Protein AF-A0A1F5NLD8-F1 (afdb_monomer_lite)

Sequence (126 aa):
MIRAGNQVPNFEAMVEAAIRLLNARVSGWVRRINVEKLDQSASGYCVLCQATGKRNFGGAMIAAGISYEQAKALAFLLVCHGSSARAERLFDLLNQIWKRKISEQLAEEQKNMDRAVQRIMRYGEV

Foldseek 3Di:
DDPPPPDDPPLLVLQVVLVVLLVVQQPPLLVQQPLVQAFLVDACRQSLNSSQVHRGDVVSCVSSVHDPVSCCSSVSDDDDDDPDPVVVVSRVVSSVSNSVVSVVVVVVVVVVVVVVVVVCVVVVPD

pLDDT: mean 86.51, std 15.12, range [35.0, 97.69]

Organism: NCBI:txid1817824

Structure (mmCIF, N/CA/C/O backbone):
data_AF-A0A1F5NLD8-F1
#
_entry.id   AF-A0A1F5NLD8-F1
#
loop_
_atom_site.group_PDB
_atom_site.id
_atom_site.type_symbol
_atom_site.label_atom_id
_atom_site.label_alt_id
_atom_site.label_comp_id
_atom_site.label_asym_id
_atom_site.label_entity_id
_atom_site.label_seq_id
_atom_site.pdbx_PDB_ins_code
_atom_site.Cartn_x
_atom_site.Cartn_y
_atom_site.Cartn_z
_atom_site.occupancy
_atom_site.B_iso_or_equiv
_atom_site.auth_seq_id
_atom_site.auth_comp_id
_atom_site.auth_asym_id
_atom_site.auth_atom_id
_atom_site.pdbx_PDB_model_num
ATOM 1 N N . MET A 1 1 ? 5.890 15.250 -34.529 1.00 35.00 1 MET A N 1
ATOM 2 C CA . MET A 1 1 ? 6.768 14.389 -33.707 1.00 35.00 1 MET A CA 1
ATOM 3 C C . MET A 1 1 ? 6.867 15.023 -32.320 1.00 35.00 1 MET A C 1
ATOM 5 O O . MET A 1 1 ? 7.678 15.915 -32.114 1.00 35.00 1 MET A O 1
ATOM 9 N N . ILE A 1 2 ? 5.951 14.691 -31.407 1.00 36.62 2 ILE A N 1
ATOM 10 C CA . ILE A 1 2 ? 5.959 15.267 -30.053 1.00 36.62 2 ILE A CA 1
ATOM 11 C C . ILE A 1 2 ? 7.006 14.493 -29.254 1.00 36.62 2 ILE A C 1
ATOM 13 O O . ILE A 1 2 ? 6.882 13.282 -29.083 1.00 36.62 2 ILE A O 1
ATOM 17 N N . ARG A 1 3 ? 8.068 15.176 -28.816 1.00 38.75 3 ARG A N 1
ATOM 18 C CA . ARG A 1 3 ? 9.048 14.619 -27.877 1.00 38.75 3 ARG A CA 1
ATOM 19 C C . ARG A 1 3 ? 8.288 14.227 -26.610 1.00 38.75 3 ARG A C 1
ATOM 21 O O . ARG A 1 3 ? 7.724 15.103 -25.960 1.00 38.75 3 ARG A O 1
ATOM 28 N N . ALA A 1 4 ? 8.265 12.937 -26.275 1.00 40.69 4 ALA A N 1
ATOM 29 C CA . ALA A 1 4 ? 7.809 12.451 -24.978 1.00 40.69 4 ALA A CA 1
ATOM 30 C C . ALA A 1 4 ? 8.764 13.000 -23.907 1.00 40.69 4 ALA A C 1
ATOM 32 O O . ALA A 1 4 ? 9.783 12.398 -23.573 1.00 40.69 4 ALA A O 1
ATOM 33 N N . GLY A 1 5 ? 8.494 14.228 -23.465 1.00 39.69 5 GLY A N 1
ATOM 34 C CA . GLY A 1 5 ? 9.195 14.864 -22.366 1.00 39.69 5 GLY A CA 1
ATOM 35 C C . GLY A 1 5 ? 9.040 14.008 -21.116 1.00 39.69 5 GLY A C 1
ATOM 36 O O . GLY A 1 5 ? 7.973 13.453 -20.871 1.00 39.69 5 GLY A O 1
ATOM 37 N N . ASN A 1 6 ? 10.128 13.904 -20.355 1.00 45.44 6 ASN A N 1
ATOM 38 C CA . ASN A 1 6 ? 10.239 13.249 -19.054 1.00 45.44 6 ASN A CA 1
ATOM 39 C C . ASN A 1 6 ? 9.191 13.774 -18.047 1.00 45.44 6 ASN A C 1
ATOM 41 O O . ASN A 1 6 ? 9.539 14.527 -17.140 1.00 45.44 6 ASN A O 1
ATOM 45 N N . GLN A 1 7 ? 7.920 13.399 -18.169 1.00 50.81 7 GLN A N 1
ATOM 46 C CA . GLN A 1 7 ? 6.963 13.609 -17.091 1.00 50.81 7 GLN A CA 1
ATOM 47 C C . GLN A 1 7 ? 7.243 12.558 -16.022 1.00 50.81 7 GLN A C 1
ATOM 49 O O . GLN A 1 7 ? 7.068 11.359 -16.237 1.00 50.81 7 GLN A O 1
ATOM 54 N N . VAL A 1 8 ? 7.747 13.015 -14.876 1.00 62.41 8 VAL A N 1
ATOM 55 C CA . VAL A 1 8 ? 7.747 12.207 -13.657 1.00 62.41 8 VAL A CA 1
ATOM 56 C C . VAL A 1 8 ? 6.275 11.919 -13.339 1.00 62.41 8 VAL A C 1
ATOM 58 O O . VAL A 1 8 ? 5.492 12.872 -13.298 1.00 62.41 8 VAL A O 1
ATOM 61 N N . PRO A 1 9 ? 5.863 10.648 -13.170 1.00 72.69 9 PRO A N 1
ATOM 62 C CA . PRO A 1 9 ? 4.484 10.328 -12.830 1.00 72.69 9 PRO A CA 1
ATOM 63 C C . PRO A 1 9 ? 4.056 11.099 -11.580 1.00 72.69 9 PRO A C 1
ATOM 65 O O . PRO A 1 9 ? 4.841 11.239 -10.640 1.00 72.69 9 PRO A O 1
ATOM 68 N N . ASN A 1 10 ? 2.816 11.589 -11.553 1.00 89.00 10 ASN A N 1
ATOM 69 C CA . ASN A 1 10 ? 2.267 12.214 -10.353 1.00 89.00 10 ASN A CA 1
ATOM 70 C C . ASN A 1 10 ? 1.957 11.126 -9.312 1.00 89.00 10 ASN A C 1
ATOM 72 O O . ASN A 1 10 ? 0.818 10.672 -9.185 1.00 89.00 10 ASN A O 1
ATOM 76 N N . PHE A 1 11 ? 2.994 10.683 -8.598 1.00 92.31 11 PHE A N 1
ATOM 77 C CA . PHE A 1 11 ? 2.895 9.592 -7.634 1.00 92.31 11 PHE A CA 1
ATOM 78 C C . PHE A 1 11 ? 1.908 9.876 -6.512 1.00 92.31 11 PHE A C 1
ATOM 80 O O . PHE A 1 11 ? 1.235 8.950 -6.084 1.00 92.31 11 PHE A O 1
ATOM 87 N N . GLU A 1 12 ? 1.756 11.127 -6.082 1.00 95.06 12 GLU A N 1
ATOM 88 C CA . GLU A 1 12 ? 0.760 11.495 -5.070 1.00 95.06 12 GLU A CA 1
ATOM 89 C C . GLU A 1 12 ? -0.655 11.123 -5.523 1.00 95.06 12 GLU A C 1
ATOM 91 O O . GLU A 1 12 ? -1.344 10.359 -4.849 1.00 95.06 12 GLU A O 1
ATOM 96 N N . ALA A 1 13 ? -1.064 11.571 -6.714 1.00 94.81 13 ALA A N 1
ATOM 97 C CA . ALA A 1 13 ? -2.394 11.276 -7.245 1.00 94.81 13 ALA A CA 1
ATOM 98 C C . ALA A 1 13 ? -2.611 9.770 -7.484 1.00 94.81 13 ALA A C 1
ATOM 100 O O . ALA A 1 13 ? -3.704 9.245 -7.248 1.00 94.81 13 ALA A O 1
ATOM 101 N N . MET A 1 14 ? -1.569 9.064 -7.934 1.00 96.00 14 MET A N 1
ATOM 102 C CA . MET A 1 14 ? -1.611 7.614 -8.143 1.00 96.00 14 MET A CA 1
ATOM 103 C C . MET A 1 14 ? -1.766 6.862 -6.816 1.00 96.00 14 MET A C 1
ATOM 105 O O . MET A 1 14 ? -2.633 5.997 -6.708 1.00 96.00 14 MET A O 1
ATOM 109 N N . VAL A 1 15 ? -0.984 7.227 -5.795 1.00 97.19 15 VAL A N 1
ATOM 110 C CA . VAL A 1 15 ? -1.065 6.651 -4.445 1.00 97.19 15 VAL A CA 1
ATOM 111 C C . VAL A 1 15 ? -2.425 6.942 -3.813 1.00 97.19 15 VAL A C 1
ATOM 113 O O . VAL A 1 15 ? -3.035 6.054 -3.227 1.00 97.19 15 VAL A O 1
ATOM 116 N N . GLU A 1 16 ? -2.973 8.142 -3.982 1.00 97.12 16 GLU A N 1
ATOM 117 C CA . GLU A 1 16 ? -4.323 8.458 -3.508 1.00 97.12 16 GLU A CA 1
ATOM 118 C C . GLU A 1 16 ? -5.400 7.601 -4.187 1.00 97.12 16 GLU A C 1
ATOM 120 O O . GLU A 1 16 ? -6.331 7.130 -3.529 1.00 97.12 16 GLU A O 1
ATOM 125 N N . ALA A 1 17 ? -5.281 7.352 -5.494 1.00 97.69 17 ALA A N 1
ATOM 126 C CA . ALA A 1 17 ? -6.169 6.430 -6.199 1.00 97.69 17 ALA A CA 1
ATOM 127 C C . ALA A 1 17 ? -6.016 4.986 -5.697 1.00 97.69 17 ALA A C 1
ATOM 129 O O . ALA A 1 17 ? -7.010 4.278 -5.520 1.00 97.69 17 ALA A O 1
ATOM 130 N N . ALA A 1 18 ? -4.786 4.568 -5.413 1.00 97.38 18 ALA A N 1
ATOM 131 C CA . ALA A 1 18 ? -4.461 3.254 -4.880 1.00 97.38 18 ALA A CA 1
ATOM 132 C C . ALA A 1 18 ? -5.060 3.037 -3.485 1.00 97.38 18 ALA A C 1
ATOM 134 O O . ALA A 1 18 ? -5.674 2.005 -3.220 1.00 97.38 18 ALA A O 1
ATOM 135 N N . ILE A 1 19 ? -4.963 4.048 -2.624 1.00 97.69 19 ILE A N 1
ATOM 136 C CA . ILE A 1 19 ? -5.585 4.078 -1.301 1.00 97.69 19 ILE A CA 1
ATOM 137 C C . ILE A 1 19 ? -7.105 3.949 -1.406 1.00 97.69 19 ILE A C 1
ATOM 139 O O . ILE A 1 19 ? -7.696 3.144 -0.689 1.00 97.69 19 ILE A O 1
ATOM 143 N N . ARG A 1 20 ? -7.753 4.689 -2.319 1.00 97.12 20 ARG A N 1
ATOM 144 C CA . ARG A 1 20 ? -9.203 4.558 -2.550 1.00 97.12 20 ARG A CA 1
ATOM 145 C C . ARG A 1 20 ? -9.583 3.127 -2.934 1.00 97.12 20 ARG A C 1
ATOM 147 O O . ARG A 1 20 ? -10.562 2.599 -2.412 1.00 97.12 20 ARG A O 1
ATOM 154 N N . LEU A 1 21 ? -8.793 2.483 -3.794 1.00 96.44 21 LEU A N 1
ATOM 155 C CA . LEU A 1 21 ? -9.008 1.085 -4.164 1.00 96.44 21 LEU A CA 1
ATOM 156 C C . LEU A 1 21 ? -8.842 0.140 -2.967 1.00 96.44 21 LEU A C 1
ATOM 158 O O . LEU A 1 21 ? -9.687 -0.730 -2.764 1.00 96.44 21 LEU A O 1
ATOM 162 N N . LEU A 1 22 ? -7.788 0.302 -2.165 1.00 96.56 22 LEU A N 1
ATOM 163 C CA . LEU A 1 22 ? -7.555 -0.553 -0.999 1.00 96.56 22 LEU A CA 1
ATOM 164 C C . LEU A 1 22 ? -8.628 -0.367 0.074 1.00 96.56 22 LEU A C 1
ATOM 166 O O . LEU A 1 22 ? -9.111 -1.359 0.609 1.00 96.56 22 LEU A O 1
ATOM 170 N N . ASN A 1 23 ? -9.079 0.863 0.320 1.00 95.44 23 ASN A N 1
ATOM 171 C CA . ASN A 1 23 ? -10.196 1.134 1.226 1.00 95.44 23 ASN A CA 1
ATOM 172 C C . ASN A 1 23 ? -11.481 0.420 0.782 1.00 95.44 23 ASN A C 1
ATOM 174 O O . ASN A 1 23 ? -12.230 -0.068 1.623 1.00 95.44 23 ASN A O 1
ATOM 178 N N . ALA A 1 24 ? -11.719 0.322 -0.529 1.00 94.69 24 ALA A N 1
ATOM 179 C CA . ALA A 1 24 ? -12.892 -0.355 -1.073 1.00 94.69 24 ALA A CA 1
ATOM 180 C C . ALA A 1 24 ? -12.773 -1.890 -1.077 1.00 94.69 24 ALA A C 1
ATOM 182 O O . ALA A 1 24 ? -13.790 -2.578 -1.027 1.00 94.69 24 ALA A O 1
ATOM 183 N N . ARG A 1 25 ? -11.556 -2.441 -1.184 1.00 93.31 25 ARG A N 1
ATOM 184 C CA . ARG A 1 25 ? -11.345 -3.878 -1.457 1.00 93.31 25 ARG A CA 1
ATOM 185 C C . ARG A 1 25 ? -10.706 -4.668 -0.327 1.00 93.31 25 ARG A C 1
ATOM 187 O O . ARG A 1 25 ? -10.845 -5.886 -0.287 1.00 93.31 25 ARG A O 1
ATOM 194 N N . VAL A 1 26 ? -9.981 -4.012 0.571 1.00 93.19 26 VAL A N 1
ATOM 195 C CA . VAL A 1 26 ? -9.165 -4.675 1.589 1.00 93.19 26 VAL A CA 1
ATOM 196 C C . VAL A 1 26 ? -9.419 -4.011 2.938 1.00 93.19 26 VAL A C 1
ATOM 198 O O . VAL A 1 26 ? -8.722 -3.089 3.350 1.00 93.19 26 VAL A O 1
ATOM 201 N N . SER A 1 27 ? -10.441 -4.489 3.647 1.00 91.44 27 SER A N 1
ATOM 202 C CA . SER A 1 27 ? -10.811 -3.928 4.950 1.00 91.44 27 SER A CA 1
ATOM 203 C C . SER A 1 27 ? -9.640 -3.959 5.940 1.00 91.44 27 SER A C 1
ATOM 205 O O . SER A 1 27 ? -8.962 -4.981 6.098 1.00 91.44 27 SER A O 1
ATOM 207 N N . GLY A 1 28 ? -9.401 -2.821 6.597 1.00 91.75 28 GLY A N 1
ATOM 208 C CA . GLY A 1 28 ? -8.357 -2.662 7.610 1.00 91.75 28 GLY A CA 1
ATOM 209 C C . GLY A 1 28 ? -6.929 -2.855 7.093 1.00 91.75 28 GLY A C 1
ATOM 210 O O . GLY A 1 28 ? -6.045 -3.155 7.892 1.00 91.75 28 GLY A O 1
ATOM 211 N N . TRP A 1 29 ? -6.691 -2.721 5.782 1.00 95.44 29 TRP A N 1
ATOM 212 C CA . TRP A 1 29 ? -5.376 -2.959 5.176 1.00 95.44 29 TRP A CA 1
ATOM 213 C C . TRP A 1 29 ? -4.257 -2.114 5.788 1.00 95.44 29 TRP A C 1
ATOM 215 O O . TRP A 1 29 ? -3.155 -2.622 5.969 1.00 95.44 29 TRP A O 1
ATOM 225 N N . VAL A 1 30 ? -4.551 -0.857 6.134 1.00 95.12 30 VAL A N 1
ATOM 226 C CA . VAL A 1 30 ? -3.597 0.115 6.688 1.00 95.12 30 VAL A CA 1
ATOM 227 C C . VAL A 1 30 ? -2.887 -0.448 7.919 1.00 95.12 30 VAL A C 1
ATOM 229 O O . VAL A 1 30 ? -1.665 -0.386 8.016 1.00 95.12 30 VAL A O 1
ATOM 232 N N . ARG A 1 31 ? -3.638 -1.097 8.818 1.00 94.06 31 ARG A N 1
ATOM 233 C CA . ARG A 1 31 ? -3.120 -1.696 10.060 1.00 94.06 31 ARG A CA 1
ATOM 234 C C . ARG A 1 31 ? -2.225 -2.917 9.843 1.00 94.06 31 ARG A C 1
ATOM 236 O O . ARG A 1 31 ? -1.576 -3.370 10.779 1.00 94.06 31 ARG A O 1
ATOM 243 N N . ARG A 1 32 ? -2.195 -3.471 8.629 1.00 94.69 32 ARG A N 1
ATOM 244 C CA . ARG A 1 32 ? -1.340 -4.613 8.268 1.00 94.69 32 ARG A CA 1
ATOM 245 C C . ARG A 1 32 ? 0.026 -4.177 7.753 1.00 94.69 32 ARG A C 1
ATOM 247 O O . ARG A 1 32 ? 0.903 -5.021 7.599 1.00 94.69 32 ARG A O 1
ATOM 254 N N . ILE A 1 33 ? 0.199 -2.891 7.450 1.00 95.88 33 ILE A N 1
ATOM 255 C CA . ILE A 1 33 ? 1.451 -2.384 6.904 1.00 95.88 33 ILE A CA 1
ATOM 256 C C . ILE A 1 33 ? 2.428 -2.090 8.037 1.00 95.88 33 ILE A C 1
ATOM 258 O O . ILE A 1 33 ? 2.183 -1.237 8.887 1.00 95.88 33 ILE A O 1
ATOM 262 N N . ASN A 1 34 ? 3.589 -2.735 7.999 1.00 95.06 34 ASN A N 1
ATOM 263 C CA . ASN A 1 34 ? 4.756 -2.280 8.734 1.00 95.06 34 ASN A CA 1
ATOM 264 C C . ASN A 1 34 ? 5.414 -1.133 7.948 1.00 95.06 34 ASN A C 1
ATOM 266 O O . ASN A 1 34 ? 6.118 -1.366 6.963 1.00 95.06 34 ASN A O 1
ATOM 270 N N . VAL A 1 35 ? 5.157 0.104 8.382 1.00 94.19 35 VAL A N 1
ATOM 271 C CA . VAL A 1 35 ? 5.628 1.338 7.725 1.00 94.19 35 VAL A CA 1
ATOM 272 C C . VAL A 1 35 ? 7.157 1.436 7.710 1.00 94.19 35 VAL A C 1
ATOM 274 O O . VAL A 1 35 ? 7.731 1.895 6.723 1.00 94.19 35 VAL A O 1
ATOM 277 N N . GLU A 1 36 ? 7.834 0.968 8.761 1.00 93.00 36 GLU A N 1
ATOM 278 C CA . GLU A 1 36 ? 9.299 1.010 8.857 1.00 93.00 36 GLU A CA 1
ATOM 279 C C . GLU A 1 36 ? 9.953 0.102 7.814 1.00 93.00 36 GLU A C 1
ATOM 281 O O . GLU A 1 36 ? 10.896 0.508 7.134 1.00 93.00 36 GLU A O 1
ATOM 286 N N . LYS A 1 37 ? 9.392 -1.100 7.634 1.00 93.62 37 LYS A N 1
ATOM 287 C CA . LYS A 1 37 ? 9.867 -2.107 6.676 1.00 93.62 37 LYS A CA 1
ATOM 288 C C . LYS A 1 37 ? 9.293 -1.935 5.270 1.00 93.62 37 LYS A C 1
ATOM 290 O O . LYS A 1 37 ? 9.537 -2.786 4.422 1.00 93.62 37 LYS A O 1
ATOM 295 N N . LEU A 1 38 ? 8.501 -0.891 5.022 1.00 93.88 38 LEU A N 1
ATOM 296 C CA . LEU A 1 38 ? 7.856 -0.698 3.730 1.00 93.88 38 LEU A CA 1
ATOM 297 C C . LEU A 1 38 ? 8.883 -0.382 2.639 1.00 93.88 38 LEU A C 1
ATOM 299 O O . LEU A 1 38 ? 9.614 0.608 2.743 1.00 93.88 38 LEU A O 1
ATOM 303 N N . ASP A 1 39 ? 8.842 -1.183 1.575 1.00 93.19 39 ASP A N 1
ATOM 304 C CA . ASP A 1 39 ? 9.623 -0.983 0.360 1.00 93.19 39 ASP A CA 1
ATOM 305 C C . ASP A 1 39 ? 8.885 -1.531 -0.876 1.00 93.19 39 ASP A C 1
ATOM 307 O O . ASP A 1 39 ? 8.632 -2.730 -0.993 1.00 93.19 39 ASP A O 1
ATOM 311 N N . GLN A 1 40 ? 8.539 -0.649 -1.816 1.00 92.00 40 GLN A N 1
ATOM 312 C CA . GLN A 1 40 ? 7.893 -0.995 -3.087 1.00 92.00 40 GLN A CA 1
ATOM 313 C C . GLN A 1 40 ? 8.814 -1.723 -4.074 1.00 92.00 40 GLN A C 1
ATOM 315 O O . GLN A 1 40 ? 8.313 -2.334 -5.016 1.00 92.00 40 GLN A O 1
ATOM 320 N N . SER A 1 41 ? 10.136 -1.669 -3.888 1.00 88.12 41 SER A N 1
ATOM 321 C CA . SER A 1 41 ? 11.087 -2.400 -4.734 1.00 88.12 41 SER A CA 1
ATOM 322 C C . SER A 1 41 ? 11.196 -3.883 -4.347 1.00 88.12 41 SER A C 1
ATOM 324 O O . SER A 1 41 ? 11.541 -4.726 -5.178 1.00 88.12 41 SER A O 1
ATOM 326 N N . ALA A 1 42 ? 10.833 -4.225 -3.106 1.00 83.75 42 ALA A N 1
ATOM 327 C CA . ALA A 1 42 ? 10.972 -5.561 -2.550 1.00 83.75 42 ALA A CA 1
ATOM 328 C C . ALA A 1 42 ? 9.625 -6.302 -2.453 1.00 83.75 42 ALA A C 1
ATOM 330 O O . ALA A 1 42 ? 8.677 -5.892 -1.773 1.00 83.75 42 ALA A O 1
ATOM 331 N N . SER A 1 43 ? 9.549 -7.473 -3.094 1.00 79.62 43 SER A N 1
ATOM 332 C CA . SER A 1 43 ? 8.401 -8.375 -2.930 1.00 79.62 43 SER A CA 1
ATOM 333 C C . SER A 1 43 ? 8.222 -8.778 -1.462 1.00 79.62 43 SER A C 1
ATOM 335 O O . SER A 1 43 ? 9.190 -9.034 -0.754 1.00 79.62 43 SER A O 1
ATOM 337 N N . GLY A 1 44 ? 6.971 -8.832 -0.999 1.00 80.62 44 GLY A N 1
ATOM 338 C CA . GLY A 1 44 ? 6.630 -9.146 0.395 1.00 80.62 44 GLY A CA 1
ATOM 339 C C . GLY A 1 44 ? 6.664 -7.939 1.341 1.00 80.62 44 GLY A C 1
ATOM 340 O O . GLY A 1 44 ? 5.906 -7.926 2.307 1.00 80.62 44 GLY A O 1
ATOM 341 N N . TYR A 1 45 ? 7.444 -6.903 1.022 1.00 90.75 45 TYR A N 1
ATOM 342 C CA . TYR A 1 45 ? 7.509 -5.645 1.780 1.00 90.75 45 TYR A CA 1
ATOM 343 C C . TYR A 1 45 ? 6.772 -4.483 1.098 1.00 90.75 45 TYR A C 1
ATOM 345 O O . TYR A 1 45 ? 6.585 -3.429 1.706 1.00 90.75 45 TYR A O 1
ATOM 353 N N . CYS A 1 46 ? 6.274 -4.690 -0.121 1.00 94.94 46 CYS A N 1
ATOM 354 C CA . CYS A 1 46 ? 5.451 -3.730 -0.849 1.00 94.94 46 CYS A CA 1
ATOM 355 C C . CYS A 1 46 ? 4.073 -3.499 -0.189 1.00 94.94 46 CYS A C 1
ATOM 357 O O . CYS A 1 46 ? 3.545 -4.397 0.476 1.00 94.94 46 CYS A O 1
ATOM 359 N N . VAL A 1 47 ? 3.431 -2.340 -0.420 1.00 97.12 47 VAL A N 1
ATOM 360 C CA . VAL A 1 47 ? 2.105 -2.042 0.179 1.00 97.12 47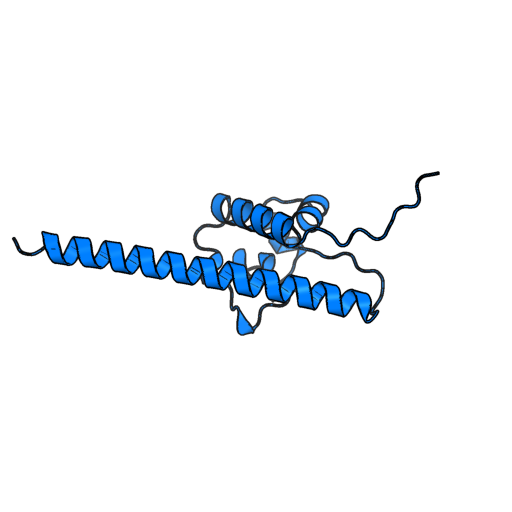 VAL A CA 1
ATOM 361 C C . VAL A 1 47 ? 1.075 -3.095 -0.201 1.00 97.12 47 VAL A C 1
ATOM 363 O O . VAL A 1 47 ? 0.395 -3.616 0.675 1.00 97.12 47 VAL A O 1
ATOM 366 N N . LEU A 1 48 ? 0.968 -3.446 -1.486 1.00 97.06 48 LEU A N 1
ATOM 367 C CA . LEU A 1 48 ? -0.044 -4.401 -1.945 1.00 97.06 48 LEU A CA 1
ATOM 368 C C . LEU A 1 48 ? 0.156 -5.786 -1.309 1.00 97.06 48 LEU A C 1
ATOM 370 O O . LEU A 1 48 ? -0.807 -6.449 -0.925 1.00 97.06 48 LEU A O 1
ATOM 374 N N . CYS A 1 49 ? 1.417 -6.192 -1.154 1.00 96.88 49 CYS A N 1
ATOM 375 C CA . CYS A 1 49 ? 1.849 -7.444 -0.547 1.00 96.88 49 CYS A CA 1
ATOM 376 C C . CYS A 1 49 ? 1.412 -7.506 0.922 1.00 96.88 49 CYS A C 1
ATOM 378 O O . CYS A 1 49 ? 0.707 -8.431 1.325 1.00 96.88 49 CYS A O 1
ATOM 380 N N . GLN A 1 50 ? 1.771 -6.483 1.701 1.00 97.12 50 GLN A N 1
ATOM 381 C CA . GLN A 1 50 ? 1.448 -6.404 3.124 1.00 97.12 50 GLN A CA 1
ATOM 382 C C . GLN A 1 50 ? -0.063 -6.214 3.358 1.00 97.12 50 GLN A C 1
ATOM 384 O O . GLN A 1 50 ? -0.650 -6.907 4.188 1.00 97.12 50 GLN A O 1
ATOM 389 N N . ALA A 1 51 ? -0.728 -5.372 2.560 1.00 97.00 51 ALA A N 1
ATOM 390 C CA . ALA A 1 51 ? -2.173 -5.137 2.625 1.00 97.00 51 ALA A CA 1
ATOM 391 C C . ALA A 1 51 ? -2.977 -6.436 2.451 1.00 97.00 51 ALA A C 1
ATOM 393 O O . ALA A 1 51 ? -3.937 -6.699 3.181 1.00 97.00 51 ALA A O 1
ATOM 394 N N . THR A 1 52 ? -2.572 -7.269 1.490 1.00 96.25 52 THR A N 1
ATOM 395 C CA . THR A 1 52 ? -3.261 -8.523 1.141 1.00 96.25 52 THR A CA 1
ATOM 396 C C . THR A 1 52 ? -2.707 -9.756 1.864 1.00 96.25 52 THR A C 1
ATOM 398 O O . THR A 1 52 ? -3.254 -10.849 1.708 1.00 96.25 52 THR A O 1
ATOM 401 N N . GLY A 1 53 ? -1.636 -9.608 2.651 1.00 94.62 53 GLY A N 1
ATOM 402 C CA . GLY A 1 53 ? -0.968 -10.711 3.348 1.00 94.62 53 GLY A CA 1
ATOM 403 C C . GLY A 1 53 ? -0.290 -11.718 2.409 1.00 94.62 53 GLY A C 1
ATOM 404 O O . GLY A 1 53 ? -0.204 -12.906 2.726 1.00 94.62 53 GLY A O 1
ATOM 405 N N . LYS A 1 54 ? 0.150 -11.284 1.223 1.00 95.25 54 LYS A N 1
ATOM 406 C CA . LYS A 1 54 ? 0.769 -12.150 0.208 1.00 95.25 54 LYS A CA 1
ATOM 407 C C . LYS A 1 54 ? 2.284 -11.968 0.175 1.00 95.25 54 LYS A C 1
ATOM 409 O O . LYS A 1 54 ? 2.797 -10.857 0.234 1.00 95.25 54 LYS A O 1
ATOM 414 N N . ARG A 1 55 ? 3.006 -13.084 0.025 1.00 90.69 55 ARG A N 1
ATOM 415 C CA . ARG A 1 55 ? 4.483 -13.120 0.007 1.00 90.69 55 ARG A CA 1
ATOM 416 C C . ARG A 1 55 ? 5.102 -12.639 -1.309 1.00 90.69 55 ARG A C 1
ATOM 418 O O . ARG A 1 55 ? 6.285 -12.330 -1.341 1.00 90.69 55 ARG A O 1
ATOM 425 N N . ASN A 1 56 ? 4.329 -12.599 -2.393 1.00 92.31 56 ASN A N 1
ATOM 426 C CA . ASN A 1 56 ? 4.791 -12.155 -3.706 1.00 92.31 56 ASN A CA 1
ATOM 427 C C . ASN A 1 56 ? 3.766 -11.224 -4.364 1.00 92.31 56 ASN A C 1
ATOM 429 O O . ASN A 1 56 ? 2.574 -11.266 -4.046 1.00 92.31 56 ASN A O 1
ATOM 433 N N . PHE A 1 57 ? 4.247 -10.396 -5.293 1.00 93.19 57 PHE A N 1
ATOM 434 C CA . PHE A 1 57 ? 3.444 -9.357 -5.933 1.00 93.19 57 PHE A CA 1
ATOM 435 C C . PHE A 1 57 ? 2.306 -9.914 -6.802 1.00 93.19 57 PHE A C 1
ATOM 437 O O . PHE A 1 57 ? 1.192 -9.400 -6.765 1.00 93.19 57 PHE A O 1
ATOM 444 N N . GLY A 1 58 ? 2.551 -11.005 -7.538 1.00 93.75 58 GLY A N 1
ATOM 445 C CA . GLY A 1 58 ? 1.538 -11.636 -8.392 1.00 93.75 58 GLY A CA 1
ATOM 446 C C . GLY A 1 58 ? 0.320 -12.119 -7.602 1.00 93.75 58 GLY A C 1
ATOM 447 O O . GLY A 1 58 ? -0.816 -11.790 -7.935 1.00 93.75 58 GLY A O 1
ATOM 448 N N . GLY A 1 59 ? 0.553 -12.824 -6.493 1.00 94.62 59 GLY A N 1
ATOM 449 C CA . GLY A 1 59 ? -0.508 -13.251 -5.584 1.00 94.62 59 GLY A CA 1
ATOM 450 C C . GLY A 1 59 ? -1.241 -12.076 -4.935 1.00 94.62 59 GLY A C 1
ATOM 451 O O . GLY A 1 59 ? -2.449 -12.161 -4.718 1.00 94.62 59 GLY A O 1
ATOM 452 N N . ALA A 1 60 ? -0.533 -10.976 -4.657 1.00 96.12 60 ALA A N 1
ATOM 453 C CA . ALA A 1 60 ? -1.124 -9.751 -4.123 1.00 96.12 60 ALA A CA 1
ATOM 454 C C . ALA A 1 60 ? -2.073 -9.079 -5.133 1.00 96.12 60 ALA A C 1
ATOM 456 O O . ALA A 1 60 ? -3.178 -8.686 -4.765 1.00 96.12 60 ALA A O 1
ATOM 457 N N . MET A 1 61 ? -1.692 -9.018 -6.415 1.00 96.00 61 MET A N 1
ATOM 458 C CA . MET A 1 61 ? -2.548 -8.501 -7.492 1.00 96.00 61 MET A CA 1
ATOM 459 C C . MET A 1 61 ? -3.818 -9.335 -7.677 1.00 96.00 61 MET A C 1
ATOM 461 O O . MET A 1 61 ? -4.908 -8.768 -7.756 1.00 96.00 61 MET A O 1
ATOM 465 N N . ILE A 1 62 ? -3.695 -10.669 -7.682 1.00 96.06 62 ILE A N 1
ATOM 466 C CA . ILE A 1 62 ? -4.848 -11.579 -7.772 1.00 96.06 62 ILE A CA 1
ATOM 467 C C . ILE A 1 62 ? -5.793 -11.351 -6.588 1.00 96.06 62 ILE A C 1
ATOM 469 O O . ILE A 1 62 ? -6.994 -11.190 -6.785 1.00 96.06 62 ILE A O 1
ATOM 473 N N . ALA A 1 63 ? -5.257 -11.273 -5.366 1.00 94.50 63 ALA A N 1
ATOM 474 C CA . ALA A 1 63 ? -6.056 -11.045 -4.162 1.00 94.50 63 ALA A CA 1
ATOM 475 C C . ALA A 1 63 ? -6.761 -9.678 -4.158 1.00 94.50 63 ALA A C 1
ATOM 477 O O . ALA A 1 63 ? -7.889 -9.572 -3.687 1.00 94.50 63 ALA A O 1
ATOM 478 N N . ALA A 1 64 ? -6.118 -8.641 -4.696 1.00 93.75 64 ALA A N 1
ATOM 479 C CA . ALA A 1 64 ? -6.717 -7.318 -4.852 1.00 93.75 64 ALA A CA 1
ATOM 480 C C . ALA A 1 64 ? -7.646 -7.206 -6.078 1.00 93.75 64 ALA A C 1
ATOM 482 O O . ALA A 1 64 ? -8.328 -6.189 -6.238 1.00 93.75 64 ALA A O 1
ATOM 483 N N . GLY A 1 65 ? -7.681 -8.223 -6.947 1.00 95.00 65 GLY A N 1
ATOM 484 C CA . GLY A 1 65 ? -8.472 -8.245 -8.176 1.00 95.00 65 GLY A CA 1
ATOM 485 C C . GLY A 1 65 ? -8.051 -7.175 -9.183 1.00 95.00 65 GLY A C 1
ATOM 486 O O . GLY A 1 65 ? -8.921 -6.536 -9.782 1.00 95.00 65 GLY A O 1
ATOM 487 N N . ILE A 1 66 ? -6.747 -6.916 -9.313 1.00 96.19 66 ILE A N 1
ATOM 488 C CA . ILE A 1 66 ? -6.203 -5.912 -10.238 1.00 96.19 66 ILE A CA 1
ATOM 489 C C . ILE A 1 66 ? -5.258 -6.539 -11.261 1.00 96.19 66 ILE A C 1
ATOM 491 O O . ILE A 1 66 ? -4.568 -7.518 -10.981 1.00 96.19 66 ILE A O 1
ATOM 495 N N . SER A 1 67 ? -5.214 -5.953 -12.453 1.00 95.88 67 SER A N 1
ATOM 496 C CA . SER A 1 67 ? -4.263 -6.317 -13.499 1.00 95.88 67 SER A CA 1
ATOM 497 C C . SER A 1 67 ? -2.896 -5.663 -13.283 1.00 95.88 67 SER A C 1
ATOM 499 O O . SER A 1 67 ? -2.739 -4.716 -12.508 1.00 95.88 67 SER A O 1
ATOM 501 N N . TYR A 1 68 ? -1.902 -6.130 -14.035 1.00 93.94 68 TYR A N 1
ATOM 502 C CA . TYR A 1 68 ? -0.566 -5.536 -14.057 1.00 93.94 68 TYR A CA 1
ATOM 503 C C . TYR A 1 68 ? -0.581 -4.054 -14.474 1.00 93.94 68 TYR A C 1
ATOM 505 O O . TYR A 1 68 ? 0.087 -3.220 -13.863 1.00 93.94 68 TYR A O 1
ATOM 513 N N . GLU A 1 69 ? -1.387 -3.698 -15.478 1.00 93.62 69 GLU A N 1
ATOM 514 C CA . GLU A 1 69 ? -1.535 -2.309 -15.930 1.00 93.62 69 GLU A CA 1
ATOM 515 C C . GLU A 1 69 ? -2.148 -1.419 -14.847 1.00 93.62 69 GLU A C 1
ATOM 517 O O . GLU A 1 69 ? -1.675 -0.307 -14.612 1.00 93.62 69 GLU A O 1
ATOM 522 N N . GLN A 1 70 ? -3.144 -1.934 -14.122 1.00 95.75 70 GLN A N 1
ATOM 523 C CA . GLN A 1 70 ? -3.723 -1.228 -12.982 1.00 95.75 70 GLN A CA 1
ATOM 524 C C . GLN A 1 70 ? -2.701 -1.053 -11.857 1.00 95.75 70 GLN A C 1
ATOM 526 O O . GLN A 1 70 ? -2.608 0.028 -11.285 1.00 95.75 70 GLN A O 1
ATOM 531 N N . ALA A 1 71 ? -1.891 -2.072 -11.568 1.00 94.69 71 ALA A N 1
ATOM 532 C CA . ALA A 1 71 ? -0.850 -1.979 -10.550 1.00 94.69 71 ALA A CA 1
ATOM 533 C C . ALA A 1 71 ? 0.185 -0.879 -10.861 1.00 94.69 71 ALA A C 1
ATOM 535 O O . ALA A 1 71 ? 0.587 -0.144 -9.956 1.00 94.69 71 ALA A O 1
ATOM 536 N N . LYS A 1 72 ? 0.561 -0.711 -12.137 1.00 92.06 72 LYS A N 1
ATOM 537 C CA . LYS A 1 72 ? 1.412 0.404 -12.588 1.00 92.06 72 LYS A CA 1
ATOM 538 C C . LYS A 1 72 ? 0.711 1.752 -12.449 1.00 92.06 72 LYS A C 1
ATOM 540 O O . LYS A 1 72 ? 1.280 2.676 -11.878 1.00 92.06 72 LYS A O 1
ATOM 545 N N . ALA A 1 73 ? -0.529 1.859 -12.929 1.00 92.12 73 ALA A N 1
ATOM 546 C CA . ALA A 1 73 ? -1.311 3.096 -12.874 1.00 92.12 73 ALA A CA 1
ATOM 547 C C . ALA A 1 73 ? -1.591 3.575 -11.435 1.00 92.12 73 ALA A C 1
ATOM 549 O O . ALA A 1 73 ? -1.781 4.765 -11.203 1.00 92.12 73 ALA A O 1
ATOM 550 N N . LEU A 1 74 ? -1.583 2.655 -10.469 1.00 95.19 74 LEU A N 1
ATOM 551 C CA . LEU A 1 74 ? -1.806 2.915 -9.045 1.00 95.19 74 LEU A CA 1
ATOM 552 C C . LEU A 1 74 ? -0.502 3.009 -8.237 1.00 95.19 74 LEU A C 1
ATOM 554 O O . LEU A 1 74 ? -0.542 3.039 -7.013 1.00 95.19 74 LEU A O 1
ATOM 558 N N . ALA A 1 75 ? 0.660 3.028 -8.894 1.00 93.50 75 ALA A N 1
ATOM 559 C CA . ALA A 1 75 ? 1.963 3.104 -8.230 1.00 93.50 75 ALA A CA 1
ATOM 560 C C . ALA A 1 75 ? 2.183 2.012 -7.155 1.00 93.50 75 ALA A C 1
ATOM 562 O O . ALA A 1 75 ? 2.904 2.216 -6.177 1.00 93.50 75 ALA A O 1
ATOM 563 N N . PHE A 1 76 ? 1.577 0.833 -7.343 1.00 93.81 76 PHE A N 1
ATOM 564 C CA . PHE A 1 76 ? 1.971 -0.388 -6.632 1.00 93.81 76 PHE A CA 1
ATOM 565 C C . PHE A 1 76 ? 3.180 -1.051 -7.283 1.00 93.81 76 PHE A C 1
ATOM 567 O O . PHE A 1 76 ? 3.865 -1.845 -6.649 1.00 93.81 76 PHE A O 1
ATOM 574 N N . LEU A 1 77 ? 3.416 -0.749 -8.560 1.00 89.50 77 LEU A N 1
ATOM 575 C CA . LEU A 1 77 ? 4.539 -1.255 -9.321 1.00 89.50 77 LEU A CA 1
ATOM 576 C C . LEU A 1 77 ? 5.180 -0.128 -10.123 1.00 89.50 77 LEU A C 1
ATOM 578 O O . LEU A 1 77 ? 4.509 0.555 -10.897 1.00 89.50 77 LEU A O 1
ATOM 582 N N . LEU A 1 78 ? 6.495 0.002 -9.992 1.00 85.25 78 LEU A N 1
ATOM 583 C CA . LEU A 1 78 ? 7.320 0.794 -10.891 1.00 85.25 78 LEU A CA 1
ATOM 584 C C . LEU A 1 78 ? 8.035 -0.133 -11.864 1.00 85.25 78 LEU A C 1
ATOM 586 O O . LEU A 1 78 ? 8.775 -1.026 -11.456 1.00 85.25 78 LEU A O 1
ATOM 590 N N . VAL A 1 79 ? 7.832 0.094 -13.161 1.00 75.62 79 VAL A N 1
ATOM 591 C CA . VAL A 1 79 ? 8.622 -0.573 -14.199 1.00 75.62 79 VAL A CA 1
ATOM 592 C C . VAL A 1 79 ? 9.794 0.327 -14.537 1.00 75.62 79 VAL A C 1
ATOM 594 O O . VAL A 1 79 ? 9.676 1.272 -15.316 1.00 75.62 79 VAL A O 1
ATOM 597 N N . CYS A 1 80 ? 10.929 0.049 -13.909 1.00 68.94 80 CYS A N 1
ATOM 598 C CA . CYS A 1 80 ? 12.199 0.678 -14.231 1.00 68.94 80 CYS A CA 1
ATOM 599 C C . CYS A 1 80 ? 13.120 -0.385 -14.832 1.00 68.94 80 CYS A C 1
ATOM 601 O O . CYS A 1 80 ? 13.436 -1.378 -14.183 1.00 68.94 80 CYS A O 1
ATOM 603 N N . HIS A 1 81 ? 13.538 -0.195 -16.083 1.00 58.78 81 HIS A N 1
ATOM 604 C CA . HIS A 1 81 ? 14.528 -1.070 -16.703 1.00 58.78 81 HIS A CA 1
ATOM 605 C C . HIS A 1 81 ? 15.933 -0.631 -16.264 1.00 58.78 81 HIS A C 1
ATOM 607 O O . HIS A 1 81 ? 16.396 0.445 -16.640 1.00 58.78 81 HIS A O 1
ATOM 613 N N . GLY A 1 82 ? 16.592 -1.471 -15.460 1.00 55.91 82 GLY A N 1
ATOM 614 C CA . GLY A 1 82 ? 17.980 -1.300 -15.017 1.00 55.91 82 GLY A CA 1
ATOM 615 C C . GLY A 1 82 ? 18.147 -0.693 -13.617 1.00 55.91 82 GLY A C 1
ATOM 616 O O . GLY A 1 82 ? 17.352 0.137 -13.174 1.00 55.91 82 GLY A O 1
ATOM 617 N N . SER A 1 83 ? 19.226 -1.087 -12.935 1.00 63.75 83 SER A N 1
ATOM 618 C CA . SER A 1 83 ? 19.675 -0.557 -11.638 1.00 63.75 83 SER A CA 1
ATOM 619 C C . SER A 1 83 ? 20.353 0.807 -11.807 1.00 63.75 83 SER A C 1
ATOM 621 O O . SER A 1 83 ? 21.557 0.965 -11.610 1.00 63.75 83 SER A O 1
ATOM 623 N N . SER A 1 84 ? 19.596 1.796 -12.281 1.00 77.75 84 SER A N 1
ATOM 624 C CA . SER A 1 84 ? 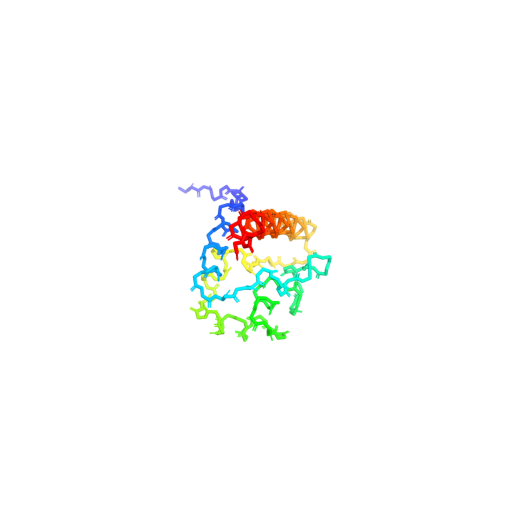20.099 3.165 -12.389 1.00 77.75 84 SER A CA 1
ATOM 625 C C . SER A 1 84 ? 19.813 3.939 -11.104 1.00 77.75 84 SER A C 1
ATOM 627 O O . SER A 1 84 ? 18.729 3.814 -10.536 1.00 77.75 84 SER A O 1
ATOM 629 N N . ALA A 1 85 ? 20.707 4.856 -10.725 1.00 80.25 85 ALA A N 1
ATOM 630 C CA . ALA A 1 85 ? 20.472 5.812 -9.633 1.00 80.25 85 ALA A CA 1
ATOM 631 C C . ALA A 1 85 ? 19.173 6.632 -9.815 1.00 80.25 85 ALA A C 1
ATOM 633 O O . ALA A 1 85 ? 18.639 7.235 -8.886 1.00 80.25 85 ALA A O 1
ATOM 634 N N . ARG A 1 86 ? 18.639 6.703 -11.042 1.00 81.25 86 ARG A N 1
ATOM 635 C CA . ARG A 1 86 ? 17.322 7.288 -11.309 1.00 81.25 86 ARG A CA 1
ATOM 636 C C . ARG A 1 86 ? 16.181 6.383 -10.841 1.00 81.25 86 ARG A C 1
ATOM 638 O O . ARG A 1 86 ? 15.226 6.914 -10.290 1.00 81.25 86 ARG A O 1
ATOM 645 N N . ALA A 1 87 ? 16.264 5.074 -11.062 1.00 81.12 87 ALA A N 1
ATOM 646 C CA . ALA A 1 87 ? 15.257 4.121 -10.603 1.00 81.12 87 ALA A CA 1
ATOM 647 C C . ALA A 1 87 ? 15.184 4.095 -9.070 1.00 81.12 87 ALA A C 1
ATOM 649 O O . ALA A 1 87 ? 14.096 4.227 -8.521 1.00 81.12 87 ALA A O 1
ATOM 650 N N . GLU A 1 88 ? 16.336 4.041 -8.397 1.00 85.12 88 GLU A N 1
ATOM 651 C CA . GLU A 1 88 ? 16.432 4.091 -6.928 1.00 85.12 88 GLU A CA 1
ATOM 652 C C . GLU A 1 88 ? 15.744 5.337 -6.360 1.00 85.12 88 GLU A C 1
ATOM 654 O O . GLU A 1 88 ? 14.835 5.221 -5.544 1.00 85.12 88 GLU A O 1
ATOM 659 N N . ARG A 1 89 ? 16.047 6.527 -6.898 1.00 88.06 89 ARG A N 1
ATOM 660 C CA . ARG A 1 89 ? 15.388 7.775 -6.472 1.00 88.06 89 ARG A CA 1
ATOM 661 C C . ARG A 1 89 ? 13.871 7.779 -6.670 1.00 88.06 89 ARG A C 1
ATOM 663 O O . ARG A 1 89 ? 13.160 8.413 -5.895 1.00 88.06 89 ARG A O 1
ATOM 670 N N . LEU A 1 90 ? 13.364 7.118 -7.712 1.00 89.06 90 LEU A N 1
ATOM 671 C CA . LEU A 1 90 ? 11.919 7.007 -7.938 1.00 89.06 90 LEU A CA 1
ATOM 672 C C . LEU A 1 90 ? 11.267 6.061 -6.923 1.00 89.06 90 LEU A C 1
ATOM 674 O O . LEU A 1 90 ? 10.190 6.381 -6.422 1.00 89.06 90 LEU A O 1
ATOM 678 N N . PHE A 1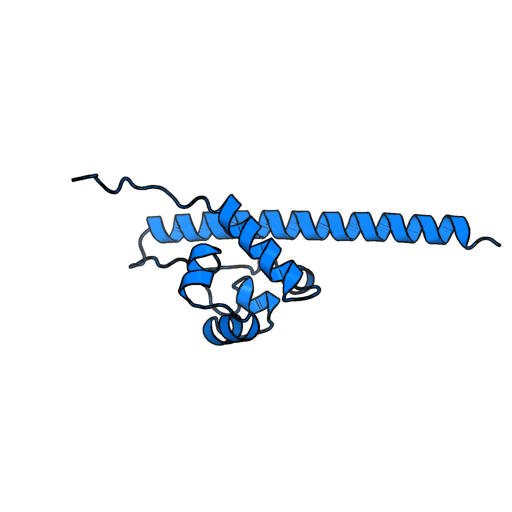 91 ? 11.917 4.941 -6.592 1.00 90.38 91 PHE A N 1
ATOM 679 C CA . PHE A 1 91 ? 11.463 4.050 -5.523 1.00 90.38 91 PHE A CA 1
ATOM 680 C C . PHE A 1 91 ? 11.498 4.742 -4.159 1.00 90.38 91 PHE A C 1
ATOM 682 O O . PHE A 1 91 ? 10.513 4.658 -3.430 1.00 90.38 91 PHE A O 1
ATOM 689 N N . ASP A 1 92 ? 12.560 5.483 -3.841 1.00 91.69 92 ASP A N 1
ATOM 690 C CA . ASP A 1 92 ? 12.667 6.243 -2.592 1.00 91.69 92 ASP A CA 1
ATOM 691 C C . ASP A 1 92 ? 11.551 7.277 -2.461 1.00 91.69 92 ASP A C 1
ATOM 693 O O . ASP A 1 92 ? 10.873 7.333 -1.434 1.00 91.69 92 ASP A O 1
ATOM 697 N N . LEU A 1 93 ? 11.311 8.058 -3.519 1.00 92.62 93 LEU A N 1
ATOM 698 C CA . LEU A 1 93 ? 10.225 9.033 -3.549 1.00 92.62 93 LEU A CA 1
ATOM 699 C C . LEU A 1 93 ? 8.865 8.355 -3.343 1.00 92.62 93 LEU A C 1
ATOM 701 O O . LEU A 1 93 ? 8.073 8.787 -2.507 1.00 92.62 93 LEU A O 1
ATOM 705 N N . LEU A 1 94 ? 8.596 7.271 -4.072 1.00 93.88 94 LEU A N 1
ATOM 706 C CA . LEU A 1 94 ? 7.341 6.535 -3.952 1.00 93.88 94 LEU A CA 1
ATOM 707 C C . LEU A 1 94 ? 7.161 5.935 -2.546 1.00 93.88 94 LEU A C 1
ATOM 709 O O . LEU A 1 94 ? 6.071 6.006 -1.976 1.00 93.88 94 LEU A O 1
ATOM 713 N N . ASN A 1 95 ? 8.227 5.381 -1.967 1.00 95.25 95 ASN A N 1
ATOM 714 C CA . ASN A 1 95 ? 8.237 4.852 -0.607 1.00 95.25 95 ASN A CA 1
ATOM 715 C C . ASN A 1 95 ? 7.944 5.954 0.419 1.00 95.25 95 ASN A C 1
ATOM 717 O O . ASN A 1 95 ? 7.125 5.743 1.311 1.00 95.25 95 ASN A O 1
ATOM 721 N N . GLN A 1 96 ? 8.546 7.140 0.284 1.00 96.56 96 GLN A N 1
ATOM 722 C CA . GLN A 1 96 ? 8.269 8.281 1.164 1.00 96.56 96 GLN A CA 1
ATOM 723 C C . GLN A 1 96 ? 6.797 8.705 1.109 1.00 96.56 96 GLN A C 1
ATOM 725 O O . GLN A 1 96 ? 6.177 8.891 2.157 1.00 96.56 96 GLN A O 1
ATOM 730 N N . ILE A 1 97 ? 6.219 8.797 -0.093 1.00 96.62 97 ILE A N 1
ATOM 731 C CA . ILE A 1 97 ? 4.806 9.156 -0.281 1.00 96.62 97 ILE A CA 1
ATOM 732 C C . ILE A 1 97 ? 3.899 8.127 0.399 1.00 96.62 97 ILE A C 1
ATOM 734 O O . ILE A 1 97 ? 3.039 8.496 1.200 1.00 96.62 97 ILE A O 1
ATOM 738 N N . TRP A 1 98 ? 4.115 6.834 0.139 1.00 97.19 98 TRP A N 1
ATOM 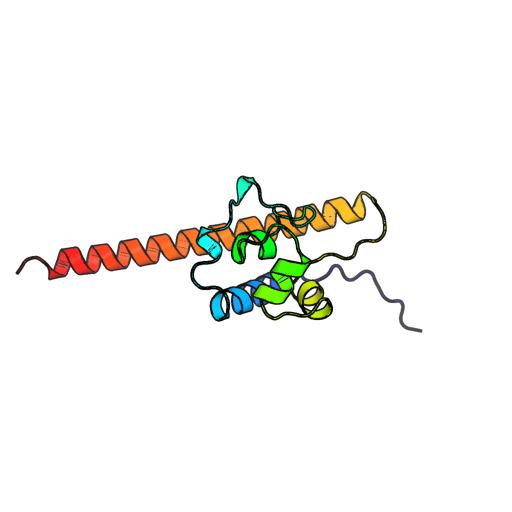739 C CA . TRP A 1 98 ? 3.332 5.773 0.771 1.00 97.19 98 TRP A CA 1
ATOM 740 C C . TRP A 1 98 ? 3.442 5.798 2.296 1.00 97.19 98 TRP A C 1
ATOM 742 O O . TRP A 1 98 ? 2.415 5.760 2.972 1.00 97.19 98 TRP A O 1
ATOM 752 N N . LYS A 1 99 ? 4.661 5.900 2.845 1.00 97.50 99 LYS A N 1
ATOM 753 C CA . LYS A 1 99 ? 4.879 5.973 4.298 1.00 97.50 99 LYS A CA 1
ATOM 754 C C . LYS A 1 99 ? 4.131 7.159 4.905 1.00 97.50 99 LYS A C 1
ATOM 756 O O . LYS A 1 99 ? 3.459 6.991 5.919 1.00 97.50 99 LYS A O 1
ATOM 761 N N . ARG A 1 100 ? 4.188 8.333 4.268 1.00 97.25 100 ARG A N 1
ATOM 762 C CA . ARG A 1 100 ? 3.481 9.533 4.735 1.00 97.25 100 ARG A CA 1
ATOM 763 C C . ARG A 1 100 ? 1.964 9.328 4.737 1.00 97.25 100 ARG A C 1
ATOM 765 O O . ARG A 1 100 ? 1.339 9.495 5.779 1.00 97.25 100 ARG A O 1
ATOM 772 N N . LYS A 1 101 ? 1.382 8.897 3.613 1.00 97.06 101 LYS A N 1
ATOM 773 C CA . LYS A 1 101 ? -0.073 8.697 3.477 1.00 97.06 101 LYS A CA 1
ATOM 774 C C . LYS A 1 101 ? -0.619 7.621 4.424 1.00 97.06 101 LYS A C 1
ATOM 776 O O . LYS A 1 101 ? -1.703 7.786 4.974 1.00 97.06 101 LYS A O 1
ATOM 781 N N . ILE A 1 102 ? 0.123 6.534 4.637 1.00 96.69 102 ILE A N 1
ATOM 782 C CA . ILE A 1 102 ? -0.270 5.471 5.575 1.00 96.69 102 ILE A CA 1
ATOM 783 C C . ILE A 1 102 ? -0.258 5.997 7.013 1.00 96.69 102 ILE A C 1
ATOM 785 O O . ILE A 1 102 ? -1.220 5.781 7.748 1.00 96.69 102 ILE A O 1
ATOM 789 N N . SER A 1 103 ? 0.783 6.735 7.404 1.00 95.81 103 SER A N 1
ATOM 790 C CA . SER A 1 103 ? 0.860 7.358 8.730 1.00 95.81 103 SER A CA 1
ATOM 791 C C . SER A 1 103 ? -0.251 8.388 8.960 1.00 95.81 103 SER A C 1
ATOM 793 O O . SER A 1 103 ? -0.843 8.411 10.037 1.00 95.81 103 SER A O 1
ATOM 795 N N . GLU A 1 104 ? -0.582 9.205 7.953 1.00 94.69 104 GLU A N 1
ATOM 796 C CA . GLU A 1 104 ? -1.718 10.139 7.999 1.00 94.69 104 GLU A CA 1
ATOM 797 C C . GLU A 1 104 ? -3.044 9.398 8.244 1.00 94.69 104 GLU A C 1
ATOM 799 O O . GLU A 1 104 ? -3.823 9.800 9.109 1.00 94.69 104 GLU A O 1
ATOM 804 N N . G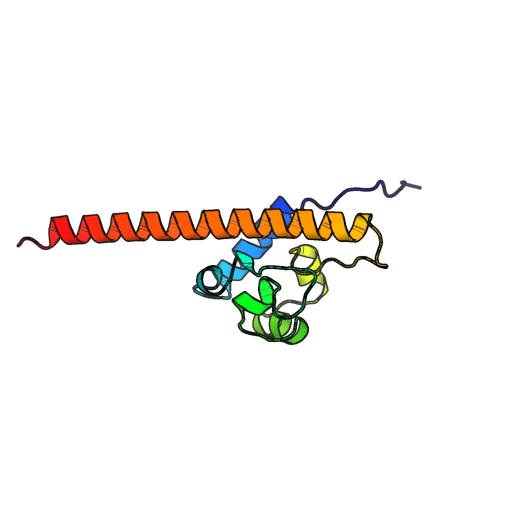LN A 1 105 ? -3.284 8.286 7.538 1.00 93.38 105 GLN A N 1
ATOM 805 C CA . GLN A 1 105 ? -4.487 7.472 7.736 1.00 93.38 105 GLN A CA 1
ATOM 806 C C . GLN A 1 105 ? -4.543 6.822 9.118 1.00 93.38 105 GLN A C 1
ATOM 808 O O . GLN A 1 105 ? -5.589 6.874 9.759 1.00 93.38 105 GLN A O 1
ATOM 813 N N . LEU A 1 106 ? -3.434 6.256 9.601 1.00 92.44 106 LEU A N 1
ATOM 814 C CA . LEU A 1 106 ? -3.356 5.678 10.948 1.00 92.44 106 LEU A CA 1
ATOM 815 C C . LEU A 1 106 ? -3.658 6.721 12.031 1.00 92.44 106 LEU A C 1
ATOM 817 O O . LEU A 1 106 ? -4.413 6.447 12.962 1.00 92.44 106 LEU A O 1
ATOM 821 N N . ALA A 1 107 ? -3.107 7.930 11.897 1.00 92.31 107 ALA A N 1
ATOM 822 C CA . ALA A 1 107 ? -3.361 9.017 12.836 1.00 92.31 107 ALA A CA 1
ATOM 823 C C . ALA A 1 107 ? -4.832 9.467 12.818 1.00 92.31 107 ALA A C 1
ATOM 825 O O . ALA A 1 107 ? -5.396 9.784 13.866 1.00 92.31 107 ALA A O 1
ATOM 826 N N . GLU A 1 108 ? -5.466 9.493 11.645 1.00 91.69 108 GLU A N 1
ATOM 827 C CA . GLU A 1 108 ? -6.885 9.833 11.516 1.00 91.69 108 GLU A CA 1
ATOM 828 C C . GLU A 1 108 ? -7.798 8.731 12.079 1.00 91.69 108 GLU A C 1
ATOM 830 O O . GLU A 1 108 ? -8.760 9.033 12.786 1.00 91.69 108 GLU A O 1
ATOM 835 N N . GLU A 1 109 ? -7.484 7.451 11.847 1.00 88.31 109 GLU A N 1
ATOM 836 C CA . GLU A 1 109 ? -8.194 6.325 12.472 1.00 88.31 109 GLU A CA 1
ATOM 837 C C . GLU A 1 109 ? -8.124 6.403 14.003 1.00 88.31 109 GLU A C 1
ATOM 839 O O . GLU A 1 109 ? -9.156 6.267 14.666 1.00 88.31 109 GLU A O 1
ATOM 844 N N . GLN A 1 110 ? -6.945 6.699 14.560 1.00 89.06 110 GLN A N 1
ATOM 845 C CA . GLN A 1 110 ? -6.763 6.848 16.004 1.00 89.06 110 GLN A CA 1
ATOM 846 C C . GLN A 1 110 ? -7.620 7.987 16.569 1.00 89.06 110 GLN A C 1
ATOM 848 O O . GLN A 1 110 ? -8.381 7.776 17.510 1.00 89.06 110 GLN A O 1
ATOM 853 N N . LYS A 1 111 ? -7.583 9.177 15.954 1.00 91.12 111 LYS A N 1
ATOM 854 C CA . LYS A 1 111 ? -8.408 10.321 16.386 1.00 91.12 111 LYS A CA 1
ATOM 855 C C . LYS A 1 111 ? -9.901 10.002 16.356 1.00 91.12 111 LYS A C 1
ATOM 857 O O . LYS A 1 111 ? -10.650 10.446 17.227 1.00 91.12 111 LYS A O 1
ATOM 862 N N . ASN A 1 112 ? -10.352 9.259 15.348 1.00 88.25 112 ASN A N 1
ATOM 863 C CA . ASN A 1 112 ? -11.754 8.871 15.231 1.00 88.25 112 ASN A CA 1
ATOM 864 C C . ASN A 1 112 ? -12.160 7.845 16.296 1.00 88.25 112 ASN A C 1
ATOM 866 O O . ASN A 1 112 ? -13.258 7.954 16.845 1.00 88.25 112 ASN A O 1
ATOM 870 N N . MET A 1 113 ? -11.267 6.917 16.653 1.00 85.38 113 MET A N 1
ATOM 871 C CA . MET A 1 113 ? -11.465 6.018 17.792 1.00 85.38 113 MET A CA 1
ATOM 872 C C . MET A 1 113 ? -11.521 6.784 19.118 1.00 85.38 113 MET A C 1
ATOM 874 O O . MET A 1 113 ? -12.466 6.591 19.881 1.00 85.38 113 MET A O 1
ATOM 878 N N . ASP A 1 114 ? -10.593 7.711 19.360 1.00 88.31 114 ASP A N 1
ATOM 879 C CA . ASP A 1 114 ? -10.558 8.513 20.590 1.00 88.31 114 ASP A CA 1
ATOM 880 C C . ASP A 1 114 ? -11.852 9.325 20.769 1.00 88.31 114 ASP A C 1
ATOM 882 O O . ASP A 1 114 ? -12.445 9.356 21.849 1.00 88.31 114 ASP A O 1
ATOM 886 N N . ARG A 1 115 ? -12.358 9.927 19.683 1.00 88.44 115 ARG A N 1
ATOM 887 C CA . ARG A 1 115 ? -13.649 10.637 19.675 1.00 88.44 115 ARG A CA 1
ATOM 888 C C . ARG A 1 115 ? -14.830 9.713 19.971 1.00 88.44 115 ARG A C 1
ATOM 890 O O . ARG A 1 115 ? -15.757 10.124 20.668 1.00 88.44 115 ARG A O 1
ATOM 897 N N . ALA A 1 116 ? -14.831 8.492 19.436 1.00 85.06 116 ALA A N 1
ATOM 898 C CA . ALA A 1 116 ? -15.888 7.518 19.699 1.00 85.06 116 ALA A CA 1
ATOM 899 C C . ALA A 1 116 ? -15.887 7.075 21.171 1.00 85.06 116 ALA A C 1
ATOM 901 O O . ALA A 1 116 ? -16.940 7.062 21.807 1.00 85.06 116 ALA A O 1
ATOM 902 N N . VAL A 1 117 ? -14.707 6.808 21.733 1.00 85.50 117 VAL A N 1
ATOM 903 C CA . VAL A 1 117 ? -14.530 6.448 23.147 1.00 85.50 117 VAL A CA 1
ATOM 904 C C . VAL A 1 117 ? -14.997 7.581 24.067 1.00 85.50 117 VAL A C 1
ATOM 906 O O . VAL A 1 117 ? -15.773 7.339 24.989 1.00 85.50 117 VAL A O 1
ATOM 909 N N . GLN A 1 118 ? -14.626 8.834 23.780 1.00 82.88 118 GLN A N 1
ATOM 910 C CA . GLN A 1 118 ? -15.098 10.001 24.540 1.00 82.88 118 GLN A CA 1
ATOM 911 C C . GLN A 1 118 ? -16.625 10.157 24.524 1.00 82.88 118 GLN A C 1
ATOM 913 O O . GLN A 1 118 ? -17.206 10.578 25.523 1.00 82.88 118 GLN A O 1
ATOM 918 N N . ARG A 1 119 ? -17.289 9.822 23.409 1.00 80.44 119 ARG A N 1
ATOM 919 C CA . ARG A 1 119 ? -18.758 9.829 23.336 1.00 80.44 119 ARG A CA 1
ATOM 920 C C . ARG A 1 119 ? -19.355 8.754 24.237 1.00 80.44 119 ARG A C 1
ATOM 922 O O . ARG A 1 119 ? -20.246 9.071 25.010 1.00 80.44 119 ARG A O 1
ATOM 929 N N . ILE A 1 120 ? -18.846 7.523 24.189 1.00 82.88 120 ILE A N 1
ATOM 930 C CA . ILE A 1 120 ? -19.347 6.428 25.035 1.00 82.88 120 ILE A CA 1
ATOM 931 C C . ILE A 1 120 ? -19.190 6.775 26.519 1.00 82.88 120 ILE A C 1
ATOM 933 O O . ILE A 1 120 ? -20.154 6.661 27.264 1.00 82.88 120 ILE A O 1
ATOM 937 N N . MET A 1 121 ? -18.022 7.278 26.934 1.00 75.25 121 MET A N 1
ATOM 938 C CA . MET A 1 121 ? -17.786 7.655 28.335 1.00 75.25 121 MET A CA 1
ATOM 939 C C . MET A 1 121 ? -18.725 8.767 28.826 1.00 75.25 121 MET A C 1
ATOM 941 O O . MET A 1 121 ? -19.113 8.755 29.984 1.00 75.25 121 MET A O 1
ATOM 945 N N . ARG A 1 122 ? -19.142 9.698 27.956 1.00 71.12 122 ARG A N 1
ATOM 946 C CA . ARG A 1 122 ? -20.094 10.767 28.319 1.00 71.12 122 ARG A CA 1
ATOM 947 C C . ARG A 1 122 ? -21.557 10.324 28.390 1.00 71.12 122 ARG A C 1
ATOM 949 O O . ARG A 1 122 ? -22.344 11.021 29.015 1.00 71.12 122 ARG A O 1
ATOM 956 N N . TYR A 1 123 ? -21.934 9.236 27.720 1.00 60.38 123 TYR A N 1
ATOM 957 C CA . TYR A 1 123 ? -23.322 8.748 27.668 1.00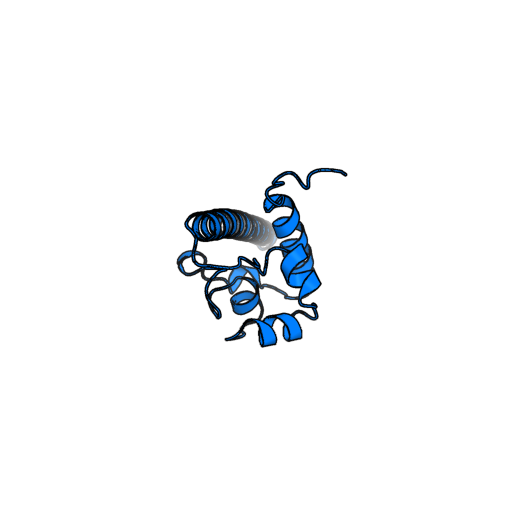 60.38 123 TYR A CA 1
ATOM 958 C C . TYR A 1 123 ? -23.535 7.422 28.419 1.00 60.38 123 TYR A C 1
ATOM 960 O O . TYR A 1 123 ? -24.663 6.948 28.490 1.00 60.38 123 TYR A O 1
ATOM 968 N N . GLY A 1 124 ? -22.469 6.817 28.952 1.00 56.72 124 GLY A N 1
ATOM 969 C CA . GLY A 1 124 ? -22.497 5.569 29.724 1.00 56.72 124 GLY A CA 1
ATOM 970 C C . GLY A 1 124 ? -22.589 5.751 31.244 1.00 56.72 124 GLY A C 1
ATOM 971 O O . GLY A 1 124 ? -22.586 4.755 31.958 1.00 56.72 124 GLY A O 1
ATOM 972 N N . GLU A 1 125 ? -22.663 6.989 31.737 1.00 50.97 125 GLU A N 1
ATOM 973 C CA . GLU A 1 125 ? -23.003 7.308 33.130 1.00 50.97 125 GLU A CA 1
ATOM 974 C C . GLU A 1 125 ? -24.527 7.516 33.248 1.00 50.97 125 GLU A C 1
ATOM 976 O O . GLU A 1 125 ? -24.997 8.648 33.367 1.00 50.97 125 GLU A O 1
ATOM 981 N N . VAL A 1 126 ? -25.312 6.435 33.148 1.00 48.88 126 VAL A N 1
ATOM 982 C CA . VAL A 1 126 ? -26.733 6.391 33.557 1.00 48.88 126 VAL A CA 1
ATOM 983 C C . VAL A 1 126 ? -27.005 5.081 34.279 1.00 48.88 126 VAL A C 1
ATOM 985 O O . VAL A 1 126 ? -26.656 4.025 33.706 1.00 48.88 126 VAL A O 1
#

Secondary structure (DSSP, 8-state):
----------HHHHHHHHHHHHHHHSTTGGGG--STT--TTSTTTSHHHHHHT-SSHHHHHHHHT--HHHHHHTTS-----S--HHHHHHHHHHHHHHHHHHHHHHHHHHHHHHHHHHHHHHHS--

Radius of gyration: 17.71 Å; chains: 1; bounding box: 47×28×67 Å